Protein AF-A0A7C0XI36-F1 (afdb_monomer_lite)

Secondary structure (DSSP, 8-state):
--SHHHHHHHHHHHHHHHHHHHHHHHHHHHHHHHHHHHHHHHHHHHHHHHHHHHHHHHH-S--SSTHHHHHHHHHHHHHHHTTT--HHHHHHHHHHHHHHHHHHHHTGGGG--THHHHHHHHHHHHHHHH-

Sequence (131 aa):
MKTIFRELSTGAKSSVTGLLLLSTALVLPFYARTFSIKMPILYVWATFAMSYDIILGFGGVPSFGHAAPFGIGVFVSALLLSRGVPLLLVYLAAALTGLAVNLSMGAPCYRVRGIYYAILTLAIAEMIRVL

Foldseek 3Di:
DVVVVVVVVVVVVVVVVVVVVVVCVVVVVVVVVVCVVVVVVVVLVVVVVVVQCCCCVVVVAHAPQLCVLSVQLVVQLVVCVVVVHDNVVSNVVSVVSSVVVCCVQCVVLVVDDHPVSRVSNVVVNVVVVVD

Structure (mmCIF, N/CA/C/O backbone):
data_AF-A0A7C0XI36-F1
#
_entry.id   AF-A0A7C0XI36-F1
#
loop_
_atom_site.group_PDB
_atom_site.id
_atom_site.type_symbol
_atom_site.label_atom_id
_atom_site.label_alt_id
_atom_site.label_comp_id
_atom_site.label_asym_id
_atom_site.label_entity_id
_atom_site.label_seq_id
_atom_site.pdbx_PDB_ins_code
_atom_site.Cartn_x
_atom_site.Cartn_y
_atom_site.Cartn_z
_atom_site.occupancy
_atom_site.B_iso_or_equiv
_atom_site.auth_seq_id
_atom_site.auth_comp_id
_atom_site.auth_asym_id
_atom_site.auth_atom_id
_atom_site.pdbx_PDB_model_num
ATOM 1 N N . MET A 1 1 ? 67.947 10.567 -15.365 1.00 46.00 1 MET A N 1
ATOM 2 C CA . MET A 1 1 ? 67.454 9.842 -14.167 1.00 46.00 1 MET A CA 1
ATOM 3 C C . MET A 1 1 ? 66.171 10.423 -13.533 1.00 46.00 1 MET A C 1
ATOM 5 O O . MET A 1 1 ? 65.658 9.815 -12.610 1.00 46.00 1 MET A O 1
ATOM 9 N N . LYS A 1 2 ? 65.598 11.550 -14.009 1.00 40.56 2 LYS A N 1
ATOM 10 C CA . LYS A 1 2 ? 64.304 12.096 -13.516 1.00 40.56 2 LYS A CA 1
ATOM 11 C C . LYS A 1 2 ? 63.077 11.680 -14.353 1.00 40.56 2 LYS A C 1
ATOM 13 O O . LYS A 1 2 ? 61.949 11.830 -13.904 1.00 40.56 2 LYS A O 1
ATOM 18 N N . THR A 1 3 ? 63.290 11.142 -15.553 1.00 43.03 3 THR A N 1
ATOM 19 C CA . THR A 1 3 ? 62.231 10.810 -16.523 1.00 43.03 3 THR A CA 1
ATOM 20 C C . THR A 1 3 ? 61.510 9.493 -16.210 1.00 43.03 3 THR A C 1
ATOM 22 O O . THR A 1 3 ? 60.301 9.415 -16.373 1.00 43.03 3 THR A O 1
ATOM 25 N N . ILE A 1 4 ? 62.213 8.497 -15.655 1.00 46.69 4 ILE A N 1
ATOM 26 C CA . ILE A 1 4 ? 61.659 7.168 -15.315 1.00 46.69 4 ILE A CA 1
ATOM 27 C C . ILE A 1 4 ? 60.680 7.238 -14.124 1.00 46.69 4 ILE A C 1
ATOM 29 O O . ILE A 1 4 ? 59.662 6.556 -14.106 1.00 46.69 4 ILE A O 1
ATOM 33 N N . PHE A 1 5 ? 60.922 8.130 -13.155 1.00 49.53 5 PHE A N 1
ATOM 34 C CA . PHE A 1 5 ? 60.032 8.320 -11.999 1.00 49.53 5 PHE A CA 1
ATOM 35 C C . PHE A 1 5 ? 58.702 9.018 -12.344 1.00 49.53 5 PHE A C 1
ATOM 37 O O . PHE A 1 5 ? 57.763 8.964 -11.550 1.00 49.53 5 PHE A O 1
ATOM 44 N N . ARG A 1 6 ? 58.592 9.661 -13.517 1.00 50.50 6 ARG A N 1
ATOM 45 C CA . ARG A 1 6 ? 57.367 10.354 -13.953 1.00 50.50 6 ARG A CA 1
ATOM 46 C C . ARG A 1 6 ? 56.352 9.387 -14.581 1.00 50.50 6 ARG A C 1
ATOM 48 O O . ARG A 1 6 ? 55.163 9.529 -14.323 1.00 50.50 6 ARG A O 1
ATOM 55 N N . GLU A 1 7 ? 56.841 8.370 -15.291 1.00 50.06 7 GLU A N 1
ATOM 56 C CA . GLU A 1 7 ? 56.062 7.279 -15.911 1.00 50.06 7 GLU A CA 1
ATOM 57 C C . GLU A 1 7 ? 55.425 6.334 -14.868 1.00 50.06 7 GLU A C 1
ATOM 59 O O . GLU A 1 7 ? 54.303 5.860 -15.035 1.00 50.06 7 GLU A O 1
ATOM 64 N N . LEU A 1 8 ? 56.097 6.118 -13.729 1.00 50.84 8 LEU A N 1
ATOM 65 C CA . LEU A 1 8 ? 55.558 5.332 -12.606 1.00 50.84 8 LEU A CA 1
ATOM 66 C C . LEU A 1 8 ? 54.404 6.043 -11.872 1.00 50.84 8 LEU A C 1
ATOM 68 O O . LEU A 1 8 ? 53.517 5.387 -11.328 1.00 50.84 8 LEU A O 1
ATOM 72 N N . SER A 1 9 ? 54.368 7.381 -11.879 1.00 47.94 9 SER A N 1
ATOM 73 C CA . SER A 1 9 ? 53.295 8.170 -11.251 1.00 47.94 9 SER A CA 1
ATOM 74 C C . SER A 1 9 ? 52.030 8.240 -12.120 1.00 47.94 9 SER A C 1
ATOM 76 O O . SER A 1 9 ? 50.912 8.201 -11.597 1.00 47.94 9 SER A O 1
ATOM 78 N N . THR A 1 10 ? 52.186 8.288 -13.446 1.00 52.84 10 THR A N 1
ATOM 79 C CA . THR A 1 10 ? 51.076 8.211 -14.409 1.00 52.84 10 THR A CA 1
ATOM 80 C C . THR A 1 10 ? 50.519 6.790 -14.526 1.00 52.84 10 THR A C 1
ATOM 82 O O . THR A 1 10 ? 49.298 6.631 -14.564 1.00 52.84 10 THR A O 1
ATOM 85 N N . GLY A 1 11 ? 51.374 5.762 -14.454 1.00 44.53 11 GLY A N 1
ATOM 86 C CA . GLY A 1 11 ? 50.965 4.356 -14.360 1.00 44.53 11 GLY A CA 1
ATOM 87 C C . GLY A 1 11 ? 50.207 4.031 -13.068 1.00 44.53 11 GLY A C 1
ATOM 88 O O . GLY A 1 11 ? 49.186 3.354 -13.115 1.00 44.53 11 GLY A O 1
ATOM 89 N N . ALA A 1 12 ? 50.614 4.587 -11.921 1.00 52.25 12 ALA A N 1
ATOM 90 C CA . ALA A 1 12 ? 49.876 4.427 -10.666 1.00 52.25 12 ALA A CA 1
ATOM 91 C C . ALA A 1 12 ? 48.498 5.111 -10.705 1.00 52.25 12 ALA A C 1
ATOM 93 O O . ALA A 1 12 ? 47.520 4.531 -10.246 1.00 52.25 12 ALA A O 1
ATOM 94 N N . LYS A 1 13 ? 48.370 6.303 -11.306 1.00 48.78 13 LYS A N 1
ATOM 95 C CA . LYS A 1 13 ? 47.065 6.971 -11.468 1.00 48.78 13 LYS A CA 1
ATOM 96 C C . LYS A 1 13 ? 46.147 6.249 -12.457 1.00 48.78 13 LYS A C 1
ATOM 98 O O . LYS A 1 13 ? 44.952 6.179 -12.186 1.00 48.78 13 LYS A O 1
ATOM 103 N N . SER A 1 14 ? 46.686 5.685 -13.543 1.00 53.19 14 SER A N 1
ATOM 104 C CA . SER A 1 14 ? 45.945 4.876 -14.528 1.00 53.19 14 SER A CA 1
ATOM 105 C C . SER A 1 14 ? 45.542 3.502 -13.982 1.00 53.19 14 SER A C 1
ATOM 107 O O . SER A 1 14 ? 44.451 3.021 -14.269 1.00 53.19 14 SER A O 1
ATOM 109 N N . SER A 1 15 ? 46.393 2.872 -13.170 1.00 56.47 15 SER A N 1
ATOM 110 C CA . SER A 1 15 ? 46.092 1.591 -12.522 1.00 56.47 15 SER A CA 1
ATOM 111 C C . SER A 1 15 ? 45.138 1.761 -11.346 1.00 56.47 15 SER A C 1
ATOM 113 O O . SER A 1 15 ? 44.274 0.916 -11.156 1.00 56.47 15 SER A O 1
ATOM 115 N N . VAL A 1 16 ? 45.224 2.863 -10.592 1.00 61.97 16 VAL A N 1
ATOM 116 C CA . VAL A 1 16 ? 44.261 3.190 -9.526 1.00 61.97 16 VAL A CA 1
ATOM 117 C C . VAL A 1 16 ? 42.907 3.585 -10.115 1.00 61.97 16 VAL A C 1
ATOM 119 O O . VAL A 1 16 ? 41.890 3.125 -9.611 1.00 61.97 16 VAL A O 1
ATOM 122 N N . THR A 1 17 ? 42.861 4.355 -11.210 1.00 64.56 17 THR A N 1
ATOM 123 C CA . THR A 1 17 ? 41.597 4.603 -11.936 1.00 64.56 17 THR A CA 1
ATOM 124 C C . THR A 1 17 ? 41.058 3.335 -12.592 1.00 64.56 17 THR A C 1
ATOM 126 O O . THR A 1 17 ? 39.858 3.103 -12.525 1.00 64.56 17 THR A O 1
ATOM 129 N N . GLY A 1 18 ? 41.915 2.465 -13.132 1.00 67.69 18 GLY A N 1
ATOM 130 C CA . GLY A 1 18 ? 41.528 1.145 -13.637 1.00 67.69 18 GLY A CA 1
ATOM 131 C C . GLY A 1 18 ? 40.958 0.231 -12.548 1.00 67.69 18 GLY A C 1
ATOM 132 O O . GLY A 1 18 ? 39.896 -0.348 -12.737 1.00 67.69 18 GLY A O 1
ATOM 133 N N . LEU A 1 19 ? 41.598 0.160 -11.378 1.00 68.19 19 LEU A N 1
ATOM 134 C CA . LEU A 1 19 ? 41.115 -0.579 -10.205 1.00 68.19 19 LEU A CA 1
ATOM 135 C C . LEU A 1 19 ? 39.823 0.024 -9.634 1.00 68.19 19 LEU A C 1
ATOM 137 O O . LEU A 1 19 ? 38.928 -0.720 -9.236 1.00 68.19 19 LEU A O 1
ATOM 141 N N . LEU A 1 20 ? 39.679 1.352 -9.636 1.00 69.19 20 LEU A N 1
ATOM 142 C CA . LEU A 1 20 ? 38.440 2.042 -9.258 1.00 69.19 20 LEU A CA 1
ATOM 143 C C . LEU A 1 20 ? 37.307 1.752 -10.248 1.00 69.19 20 LEU A C 1
ATOM 145 O O . LEU A 1 20 ? 36.192 1.470 -9.826 1.00 69.19 20 LEU A O 1
ATOM 149 N N . LEU A 1 21 ? 37.572 1.751 -11.554 1.00 70.44 21 LEU A N 1
ATOM 150 C CA . LEU A 1 21 ? 36.579 1.405 -12.574 1.00 70.44 21 LEU A CA 1
ATOM 151 C C . LEU A 1 21 ? 36.201 -0.079 -12.522 1.00 70.44 21 LEU A C 1
ATOM 153 O O . LEU A 1 21 ? 35.022 -0.402 -12.630 1.00 70.44 21 LEU A O 1
ATOM 157 N N . LEU A 1 22 ? 37.166 -0.973 -12.290 1.00 71.38 22 LEU A N 1
ATOM 158 C CA . LEU A 1 22 ? 36.928 -2.411 -12.159 1.00 71.38 22 LEU A CA 1
ATOM 159 C C . LEU A 1 22 ? 36.131 -2.737 -10.887 1.00 71.38 22 LEU A C 1
ATOM 161 O O . LEU A 1 22 ? 35.180 -3.511 -10.935 1.00 71.38 22 LEU A O 1
ATOM 165 N N . SER A 1 23 ? 36.476 -2.109 -9.759 1.00 68.44 23 SER A N 1
ATOM 166 C CA . SER A 1 23 ? 35.721 -2.238 -8.505 1.00 68.44 23 SER A CA 1
ATOM 167 C C . SER A 1 23 ? 34.319 -1.637 -8.620 1.00 68.44 23 SER A C 1
ATOM 169 O O . SER A 1 23 ? 33.356 -2.264 -8.183 1.00 68.44 23 SER A O 1
ATOM 171 N N . THR A 1 24 ? 34.167 -0.492 -9.292 1.00 69.69 24 THR A N 1
ATOM 172 C CA . THR A 1 24 ? 32.848 0.089 -9.593 1.00 69.69 24 THR A CA 1
ATOM 173 C C . THR A 1 24 ? 32.035 -0.851 -10.480 1.00 69.69 24 THR A C 1
ATOM 175 O O . THR A 1 24 ? 30.885 -1.133 -10.159 1.00 69.69 24 THR A O 1
ATOM 178 N N . ALA A 1 25 ? 32.628 -1.413 -11.537 1.00 72.56 25 ALA A N 1
ATOM 179 C CA . ALA A 1 25 ? 31.968 -2.353 -12.442 1.00 72.56 25 ALA A CA 1
ATOM 180 C C . ALA A 1 25 ? 31.556 -3.667 -11.757 1.00 72.56 25 ALA A C 1
ATOM 182 O O . ALA A 1 25 ? 30.565 -4.268 -12.162 1.00 72.56 25 ALA A O 1
ATOM 183 N N . LEU A 1 26 ? 32.269 -4.098 -10.710 1.00 74.38 26 LEU A N 1
ATOM 184 C CA . LEU A 1 26 ? 31.934 -5.303 -9.946 1.00 74.38 26 LEU A CA 1
ATOM 185 C C . LEU A 1 26 ? 30.839 -5.055 -8.892 1.00 74.38 26 LEU A C 1
ATOM 187 O O . LEU A 1 26 ? 30.021 -5.936 -8.630 1.00 74.38 26 LEU A O 1
ATOM 191 N N . VAL A 1 27 ? 30.783 -3.849 -8.316 1.00 75.12 27 VAL A N 1
ATOM 192 C CA . VAL A 1 27 ? 29.756 -3.449 -7.334 1.00 75.12 27 VAL A CA 1
ATOM 193 C C . VAL A 1 27 ? 28.442 -3.039 -8.016 1.00 75.12 27 VAL A C 1
ATOM 195 O O . VAL A 1 27 ? 27.357 -3.286 -7.478 1.00 75.12 27 VAL A O 1
ATOM 198 N N . LEU A 1 28 ? 28.512 -2.477 -9.227 1.00 74.69 28 LEU A N 1
ATOM 199 C CA . LEU A 1 28 ? 27.357 -2.032 -10.012 1.00 74.69 28 LEU A CA 1
ATOM 200 C C . LEU A 1 28 ? 26.278 -3.113 -10.234 1.00 74.69 28 LEU A C 1
ATOM 202 O O . LEU A 1 28 ? 25.110 -2.812 -9.983 1.00 74.69 28 LEU A O 1
ATOM 206 N N . PRO A 1 29 ? 26.587 -4.366 -10.640 1.00 75.75 29 PRO A N 1
ATOM 207 C CA . PRO A 1 29 ? 25.564 -5.397 -10.827 1.00 75.75 29 PRO A CA 1
ATOM 208 C C . PRO A 1 29 ? 24.896 -5.800 -9.507 1.00 75.75 29 PRO A C 1
ATOM 210 O O . PRO A 1 29 ? 23.707 -6.124 -9.494 1.00 75.75 29 PRO A O 1
ATOM 213 N N . PHE A 1 30 ? 25.615 -5.726 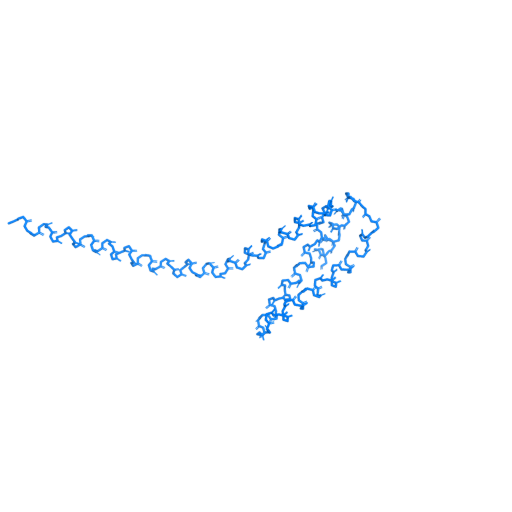-8.382 1.00 76.75 30 PHE A N 1
ATOM 214 C CA . PHE A 1 30 ? 25.048 -6.015 -7.065 1.00 76.75 30 PHE A CA 1
ATOM 215 C C . PHE A 1 30 ? 24.059 -4.924 -6.633 1.00 76.75 30 PHE A C 1
ATOM 217 O O . PHE A 1 30 ? 22.978 -5.226 -6.111 1.00 76.75 30 PHE A O 1
ATOM 224 N N . TYR A 1 31 ? 24.384 -3.659 -6.923 1.00 76.56 31 TYR A N 1
ATOM 225 C CA . TYR A 1 31 ? 23.489 -2.528 -6.684 1.00 76.56 31 TYR A CA 1
ATOM 226 C C . TYR A 1 31 ? 22.278 -2.548 -7.627 1.00 76.56 31 TYR A C 1
ATOM 228 O O . TYR A 1 31 ? 21.149 -2.428 -7.158 1.00 76.56 31 TYR A O 1
ATOM 236 N N . ALA A 1 32 ? 22.473 -2.807 -8.923 1.00 76.12 32 ALA A N 1
ATOM 237 C CA . ALA A 1 32 ? 21.396 -2.884 -9.915 1.00 76.12 32 ALA A CA 1
ATOM 238 C C . ALA A 1 32 ? 20.399 -4.022 -9.622 1.00 76.12 32 ALA A C 1
ATOM 240 O O . ALA A 1 32 ? 19.180 -3.832 -9.703 1.00 76.12 32 ALA A O 1
ATOM 241 N N . ARG A 1 33 ? 20.898 -5.195 -9.204 1.00 76.00 33 ARG A N 1
ATOM 242 C CA . ARG A 1 33 ? 20.052 -6.325 -8.789 1.00 76.00 33 ARG A CA 1
ATOM 243 C C . ARG A 1 33 ? 19.255 -5.997 -7.530 1.00 76.00 33 ARG A C 1
ATOM 245 O O . ARG A 1 33 ? 18.060 -6.271 -7.461 1.00 76.00 33 ARG A O 1
ATOM 252 N N . THR A 1 34 ? 19.909 -5.374 -6.553 1.00 77.81 34 THR A N 1
ATOM 253 C CA . THR A 1 34 ? 19.272 -4.937 -5.307 1.00 77.81 34 THR A CA 1
ATOM 254 C C . THR A 1 34 ? 18.197 -3.880 -5.569 1.00 77.81 34 THR A C 1
ATOM 256 O O . THR A 1 34 ? 17.106 -3.964 -5.008 1.00 77.81 34 THR A O 1
ATOM 259 N N . PHE A 1 35 ? 18.478 -2.921 -6.449 1.00 79.75 35 PHE A N 1
ATOM 260 C CA . PHE A 1 35 ? 17.558 -1.859 -6.848 1.00 79.75 35 PHE A CA 1
ATOM 261 C C . PHE A 1 35 ? 16.307 -2.426 -7.529 1.00 79.75 35 PHE A C 1
ATOM 263 O O . PHE A 1 35 ? 15.192 -2.084 -7.147 1.00 79.75 35 PHE A O 1
ATOM 270 N N . SER A 1 36 ? 16.480 -3.374 -8.453 1.00 80.12 36 SER A N 1
ATOM 271 C CA . SER A 1 36 ? 15.368 -3.987 -9.196 1.00 80.12 36 SER A CA 1
ATOM 272 C C . SER A 1 36 ? 14.357 -4.704 -8.292 1.00 80.12 36 SER A C 1
ATOM 274 O O . SER A 1 36 ? 13.163 -4.686 -8.573 1.00 80.12 36 SER A O 1
ATOM 276 N N . ILE A 1 37 ? 14.813 -5.309 -7.189 1.00 83.06 37 ILE A N 1
ATOM 277 C CA . ILE A 1 37 ? 13.942 -6.036 -6.250 1.00 83.06 37 ILE A CA 1
ATOM 278 C C . ILE A 1 37 ? 13.362 -5.095 -5.181 1.00 83.06 37 ILE A C 1
ATOM 280 O O . ILE A 1 37 ? 12.210 -5.245 -4.778 1.00 83.06 37 ILE A O 1
ATOM 284 N N . LYS A 1 38 ? 14.142 -4.112 -4.711 1.00 87.06 38 LYS A N 1
ATOM 285 C CA . LYS A 1 38 ? 13.739 -3.221 -3.608 1.00 87.06 38 LYS A CA 1
ATOM 286 C C . LYS A 1 38 ? 12.912 -2.014 -4.050 1.00 87.06 38 LYS A C 1
ATOM 288 O O . LYS A 1 38 ? 12.153 -1.488 -3.246 1.00 87.06 38 LYS A O 1
ATOM 293 N N . MET A 1 39 ? 13.020 -1.554 -5.291 1.00 88.62 39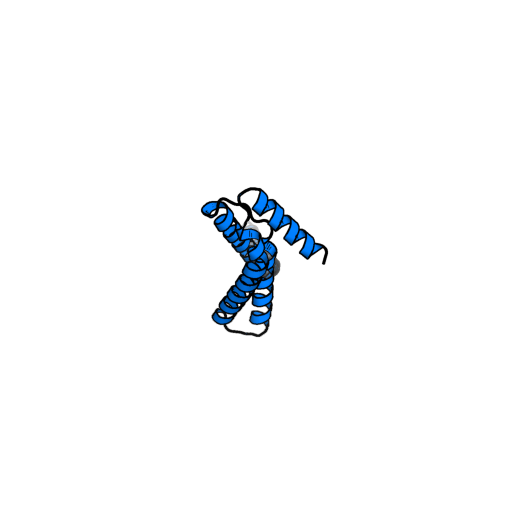 MET A N 1
ATOM 294 C CA . MET A 1 39 ? 12.219 -0.411 -5.743 1.00 88.62 39 MET A CA 1
ATOM 295 C C . MET A 1 39 ? 10.714 -0.712 -5.771 1.00 88.62 39 MET A C 1
ATOM 297 O O . MET A 1 39 ? 9.959 0.069 -5.194 1.00 88.62 39 MET A O 1
ATOM 301 N N . PRO A 1 40 ? 10.246 -1.850 -6.324 1.00 88.38 40 PRO A N 1
ATOM 302 C CA . PRO A 1 40 ? 8.823 -2.177 -6.316 1.00 88.38 40 PRO A CA 1
ATOM 303 C C . PRO A 1 40 ? 8.239 -2.261 -4.903 1.00 88.38 40 PRO A C 1
ATOM 305 O O . PRO A 1 40 ? 7.158 -1.731 -4.667 1.00 88.38 40 PRO A O 1
ATOM 308 N N . ILE A 1 41 ? 8.963 -2.862 -3.945 1.00 90.75 41 ILE A N 1
ATOM 309 C CA . ILE A 1 41 ? 8.477 -2.952 -2.559 1.00 90.75 41 ILE A CA 1
ATOM 310 C C . ILE A 1 41 ? 8.339 -1.557 -1.939 1.00 90.75 41 ILE A C 1
ATOM 312 O O . ILE A 1 41 ? 7.346 -1.281 -1.273 1.00 90.75 41 ILE A O 1
ATOM 316 N N . LEU A 1 42 ? 9.295 -0.660 -2.203 1.00 93.56 42 LEU A N 1
ATOM 317 C CA . LEU A 1 42 ? 9.255 0.714 -1.708 1.00 93.56 42 LEU A CA 1
ATOM 318 C C . LEU A 1 42 ? 8.060 1.478 -2.285 1.00 93.56 42 LEU A C 1
ATOM 320 O O . LEU A 1 42 ? 7.372 2.165 -1.536 1.00 93.56 42 LEU A O 1
ATOM 324 N N . TYR A 1 43 ? 7.767 1.312 -3.577 1.00 92.38 43 TYR A N 1
ATOM 325 C CA . TYR A 1 43 ? 6.579 1.911 -4.188 1.00 92.38 43 TYR A CA 1
ATOM 326 C C . TYR A 1 43 ? 5.281 1.366 -3.593 1.00 92.38 43 TYR A C 1
ATOM 328 O O . TYR A 1 43 ? 4.387 2.152 -3.297 1.00 92.38 43 TYR A O 1
ATOM 336 N N . VAL A 1 44 ? 5.187 0.058 -3.342 1.00 93.31 44 VAL A N 1
ATOM 337 C CA . VAL A 1 44 ? 4.007 -0.539 -2.694 1.00 93.31 44 VAL A CA 1
ATOM 338 C C . VAL A 1 44 ? 3.780 0.067 -1.306 1.00 93.31 44 VAL A C 1
ATOM 340 O O . VAL A 1 44 ? 2.668 0.497 -1.004 1.00 93.31 44 VAL A O 1
ATOM 343 N N . TRP A 1 45 ? 4.825 0.173 -0.481 1.00 94.00 45 TRP A N 1
ATOM 344 C CA . TRP A 1 45 ? 4.721 0.798 0.841 1.00 94.00 45 TRP A CA 1
ATOM 345 C C . TRP A 1 45 ? 4.421 2.300 0.770 1.00 94.00 45 TRP A C 1
ATOM 347 O O . TRP A 1 45 ? 3.628 2.796 1.568 1.00 94.00 45 TRP A O 1
ATOM 357 N N . ALA A 1 46 ? 4.998 3.022 -0.193 1.00 95.75 46 ALA A N 1
ATOM 358 C CA . ALA A 1 46 ? 4.716 4.440 -0.401 1.00 95.75 46 ALA A CA 1
ATOM 359 C C . ALA A 1 46 ? 3.250 4.672 -0.797 1.00 95.75 46 ALA A C 1
ATOM 361 O O . ALA A 1 46 ? 2.585 5.529 -0.219 1.00 95.75 46 ALA A O 1
ATOM 362 N N . THR A 1 47 ? 2.712 3.876 -1.726 1.00 93.94 47 THR A N 1
ATOM 363 C CA . THR A 1 47 ? 1.298 3.949 -2.119 1.00 93.94 47 THR A CA 1
ATOM 364 C C . THR A 1 47 ? 0.373 3.541 -0.974 1.00 93.94 47 THR A C 1
ATOM 366 O O . THR A 1 47 ? -0.664 4.172 -0.782 1.00 93.94 47 THR A O 1
ATOM 369 N N . PHE A 1 48 ? 0.752 2.542 -0.170 1.00 94.06 48 PHE A N 1
ATOM 370 C CA . PHE A 1 48 ? 0.003 2.165 1.030 1.00 94.06 48 PHE A CA 1
ATOM 371 C C . PHE A 1 48 ? -0.083 3.318 2.038 1.00 94.06 48 PHE A C 1
ATOM 373 O O . PHE A 1 48 ? -1.168 3.631 2.531 1.00 94.06 48 PHE A O 1
ATOM 380 N N . ALA A 1 49 ? 1.050 3.974 2.304 1.00 94.44 49 ALA A N 1
ATOM 381 C CA . ALA A 1 49 ? 1.121 5.120 3.201 1.00 94.44 49 ALA A CA 1
ATOM 382 C C . ALA A 1 49 ? 0.305 6.308 2.674 1.00 94.44 49 ALA A C 1
ATOM 384 O O . ALA A 1 49 ? -0.456 6.891 3.437 1.00 94.44 49 ALA A O 1
ATOM 385 N N . MET A 1 50 ? 0.389 6.621 1.375 1.00 94.69 50 MET A N 1
ATOM 386 C CA . MET A 1 50 ? -0.427 7.674 0.753 1.00 94.69 50 MET A CA 1
ATOM 387 C C . MET A 1 50 ? -1.927 7.367 0.823 1.00 94.69 50 MET A C 1
ATOM 389 O O . MET A 1 50 ? -2.718 8.248 1.138 1.00 94.69 50 MET A O 1
ATOM 393 N N . SER A 1 51 ? -2.331 6.120 0.565 1.00 91.62 51 SER A N 1
ATOM 394 C CA . SER A 1 51 ? -3.730 5.695 0.703 1.00 91.62 51 SER A CA 1
ATOM 395 C C . SER A 1 51 ? -4.233 5.907 2.134 1.00 91.62 51 SER A C 1
ATOM 397 O O . SER A 1 51 ? -5.307 6.469 2.350 1.00 91.62 51 SER A O 1
ATOM 399 N N . TYR A 1 52 ? -3.426 5.520 3.127 1.00 91.94 52 TYR A N 1
ATOM 400 C CA . TYR A 1 52 ? -3.758 5.725 4.534 1.00 91.94 52 TYR A CA 1
ATOM 401 C C . TYR A 1 52 ? -3.800 7.210 4.922 1.00 91.94 52 TYR A C 1
ATOM 403 O O . TYR A 1 52 ? -4.712 7.618 5.638 1.00 91.94 52 TYR A O 1
ATOM 411 N N . ASP A 1 53 ? -2.867 8.021 4.419 1.00 92.94 53 ASP A N 1
ATOM 412 C CA . ASP A 1 53 ? -2.837 9.471 4.627 1.00 92.94 53 ASP A CA 1
ATOM 413 C C . ASP A 1 53 ? -4.087 10.152 4.059 1.00 92.94 53 ASP A C 1
ATOM 415 O O . ASP A 1 53 ? -4.681 10.994 4.720 1.00 92.94 53 ASP A O 1
ATOM 419 N N . ILE A 1 54 ? -4.579 9.716 2.896 1.00 91.31 54 ILE A N 1
ATOM 420 C CA . ILE A 1 54 ? -5.829 10.237 2.327 1.00 91.31 54 ILE A CA 1
ATOM 421 C C . ILE A 1 54 ? -7.025 9.901 3.231 1.00 91.31 54 ILE A C 1
ATOM 423 O O . ILE A 1 54 ? -7.863 10.765 3.497 1.00 91.31 54 ILE A O 1
ATOM 427 N N . ILE A 1 55 ? -7.108 8.665 3.734 1.00 88.19 55 ILE A N 1
ATOM 428 C CA . ILE A 1 55 ? -8.205 8.235 4.616 1.00 88.19 55 ILE A CA 1
ATOM 429 C C . ILE A 1 55 ? -8.159 8.991 5.948 1.00 88.19 55 ILE A C 1
ATOM 431 O O . ILE A 1 55 ? -9.187 9.480 6.416 1.00 88.19 55 ILE A O 1
ATOM 435 N N . LEU A 1 56 ? -6.979 9.096 6.559 1.00 88.50 56 LEU A N 1
ATOM 436 C CA . LEU A 1 56 ? -6.811 9.754 7.850 1.00 88.50 56 LEU A CA 1
ATOM 437 C C . LEU A 1 56 ? -6.934 11.278 7.731 1.00 88.50 56 LEU A C 1
ATOM 439 O O . LEU A 1 56 ? -7.612 11.900 8.546 1.00 88.50 56 LEU A O 1
ATOM 443 N N . GLY A 1 57 ? -6.308 11.866 6.715 1.00 88.75 57 GLY A N 1
ATOM 444 C CA . GLY A 1 57 ? -6.236 13.303 6.478 1.00 88.75 57 GLY A CA 1
ATOM 445 C C . GLY A 1 57 ? -7.566 13.903 6.031 1.00 88.75 57 GLY A C 1
ATOM 446 O O . GLY A 1 57 ? -8.021 14.873 6.631 1.00 88.75 57 GLY A O 1
ATOM 447 N N . PHE A 1 58 ? -8.231 13.315 5.027 1.00 86.12 58 PHE A N 1
ATOM 448 C CA . PHE A 1 58 ? -9.528 13.817 4.547 1.00 86.12 58 PHE A CA 1
ATOM 449 C C . PHE A 1 58 ? -10.720 13.200 5.281 1.00 86.12 58 PHE A C 1
ATOM 451 O O . PHE A 1 58 ? -11.728 13.872 5.492 1.00 86.12 58 PHE A O 1
ATOM 458 N N . GLY A 1 59 ? -10.632 11.924 5.664 1.00 81.88 59 GLY A N 1
ATOM 459 C CA . GLY A 1 59 ? -11.713 11.228 6.365 1.00 81.88 59 GLY A CA 1
ATOM 460 C C . GLY A 1 59 ? -11.745 11.490 7.872 1.00 81.88 59 GLY A C 1
ATOM 461 O O . GLY A 1 59 ? -12.775 11.254 8.502 1.00 81.88 59 GLY A O 1
ATOM 462 N N . GLY A 1 60 ? -10.645 11.964 8.469 1.00 83.62 60 GLY A N 1
ATOM 463 C CA . GLY A 1 60 ? -10.561 12.290 9.898 1.00 83.62 60 GLY A CA 1
ATOM 464 C C . GLY A 1 60 ? -10.730 11.089 10.837 1.00 83.62 60 GLY A C 1
ATOM 465 O O . GLY A 1 60 ? -10.900 11.270 12.044 1.00 83.62 60 GLY A O 1
ATOM 466 N N . VAL A 1 61 ? -10.714 9.860 10.307 1.00 84.75 61 VAL A N 1
ATOM 467 C CA . VAL A 1 61 ? -10.905 8.620 11.070 1.00 84.75 61 VAL A CA 1
ATOM 468 C C . VAL A 1 61 ? -9.781 7.622 10.768 1.00 84.75 61 VAL A C 1
ATOM 470 O O . VAL A 1 61 ? -9.584 7.253 9.610 1.00 84.75 61 VAL A O 1
ATOM 473 N N . PRO A 1 62 ? -9.033 7.147 11.782 1.00 85.31 62 PRO A N 1
ATOM 474 C CA . PRO A 1 62 ? -8.008 6.132 11.562 1.00 85.31 62 PRO A CA 1
ATOM 475 C C . PRO A 1 62 ? -8.642 4.772 11.232 1.00 85.31 62 PRO A C 1
ATOM 477 O O . PRO A 1 62 ? -9.546 4.313 11.931 1.00 85.31 62 PRO A O 1
ATOM 480 N N . SER A 1 63 ? -8.161 4.120 10.165 1.00 86.38 63 SER A N 1
ATOM 481 C CA . SER A 1 63 ? -8.620 2.798 9.706 1.00 86.38 63 SER A CA 1
ATOM 482 C C . SER A 1 63 ? -7.490 1.768 9.727 1.00 86.38 63 SER A C 1
ATOM 484 O O . SER A 1 63 ? -6.641 1.754 8.837 1.00 86.38 63 SER A O 1
ATOM 486 N N . PHE A 1 64 ? -7.487 0.854 10.698 1.00 83.25 64 PHE A N 1
ATOM 487 C CA . PHE A 1 64 ? -6.422 -0.155 10.808 1.00 83.25 64 PHE A CA 1
ATOM 488 C C . PHE A 1 64 ? -6.661 -1.408 9.947 1.00 83.25 64 PHE A C 1
ATOM 490 O O . PHE A 1 64 ? -5.747 -2.198 9.734 1.00 83.25 64 PHE A O 1
ATOM 497 N N . GLY A 1 65 ? -7.868 -1.570 9.397 1.00 84.81 65 GLY A N 1
ATOM 498 C CA . GLY A 1 65 ? -8.256 -2.731 8.583 1.00 84.81 65 GLY A CA 1
ATOM 499 C C . GLY A 1 65 ? -7.990 -2.598 7.078 1.00 84.81 65 GLY A C 1
ATOM 500 O O . GLY A 1 65 ? -8.058 -3.592 6.360 1.00 84.81 65 GLY A O 1
ATOM 501 N N . HIS A 1 66 ? -7.652 -1.401 6.585 1.00 88.25 66 HIS A N 1
ATOM 502 C CA . HIS A 1 66 ? -7.428 -1.127 5.153 1.00 88.25 66 HIS A CA 1
ATOM 503 C C . HIS A 1 66 ? -6.253 -1.928 4.543 1.00 88.25 66 HIS A C 1
ATOM 505 O O . HIS A 1 66 ? -6.187 -2.110 3.326 1.00 88.25 66 HIS A O 1
ATOM 511 N N . ALA A 1 67 ? -5.363 -2.476 5.379 1.00 89.81 67 ALA A N 1
ATOM 512 C CA . ALA A 1 67 ? -4.283 -3.363 4.949 1.00 89.81 67 ALA A CA 1
ATOM 513 C C . ALA A 1 67 ? -4.777 -4.608 4.192 1.00 89.81 67 ALA A C 1
ATOM 515 O O . ALA A 1 67 ? -4.119 -5.042 3.247 1.00 89.81 67 ALA A O 1
ATOM 516 N N . ALA A 1 68 ? -5.941 -5.155 4.556 1.00 89.25 68 ALA A N 1
ATOM 517 C CA . ALA A 1 68 ? -6.492 -6.349 3.918 1.00 89.25 68 ALA A CA 1
ATOM 518 C C . ALA A 1 68 ? -6.906 -6.122 2.446 1.00 89.25 68 ALA A C 1
ATOM 520 O O . ALA A 1 68 ? -6.358 -6.806 1.574 1.00 89.25 68 ALA A O 1
ATOM 521 N N . PRO A 1 69 ? -7.798 -5.161 2.108 1.00 90.50 69 PRO A N 1
ATOM 522 C CA . PRO A 1 69 ? -8.154 -4.902 0.711 1.00 90.50 69 PRO A CA 1
ATOM 523 C C . PRO A 1 69 ? -6.959 -4.417 -0.123 1.00 90.50 69 PRO A C 1
ATOM 525 O O . PRO A 1 69 ? -6.853 -4.783 -1.294 1.00 90.50 69 PRO A O 1
ATOM 528 N N . PHE A 1 70 ? -6.023 -3.660 0.468 1.00 92.25 70 PHE A N 1
ATOM 529 C CA . PHE A 1 70 ? -4.793 -3.259 -0.221 1.00 92.25 70 PHE A CA 1
ATOM 530 C C . PHE A 1 70 ? -3.915 -4.467 -0.582 1.00 92.25 70 PHE A C 1
ATOM 532 O O . PHE A 1 70 ? -3.478 -4.598 -1.727 1.00 92.25 70 PHE A O 1
ATOM 539 N N . GLY A 1 71 ? -3.694 -5.383 0.368 1.00 91.88 71 GLY A N 1
ATOM 540 C CA . GLY A 1 71 ? -2.901 -6.595 0.148 1.00 91.88 71 GLY A CA 1
ATOM 541 C C . GLY A 1 71 ? -3.475 -7.488 -0.954 1.00 91.88 71 GLY A C 1
ATOM 542 O O . GLY A 1 71 ? -2.728 -7.978 -1.802 1.00 91.88 71 GLY A O 1
ATOM 543 N N . ILE A 1 72 ? -4.803 -7.633 -1.005 1.00 93.31 72 ILE A N 1
ATOM 544 C CA . ILE A 1 72 ? -5.483 -8.391 -2.065 1.00 93.31 72 ILE A CA 1
ATOM 545 C C . ILE A 1 72 ? -5.285 -7.726 -3.430 1.00 93.31 72 ILE A C 1
ATOM 547 O O . ILE A 1 72 ? -4.960 -8.416 -4.396 1.00 93.31 72 ILE A O 1
ATOM 551 N N . GLY A 1 73 ? -5.391 -6.396 -3.516 1.00 93.44 73 GLY A N 1
ATOM 552 C CA . GLY A 1 73 ? -5.121 -5.660 -4.755 1.00 93.44 73 GLY A CA 1
ATOM 553 C C . GLY A 1 73 ? -3.688 -5.859 -5.266 1.00 93.44 73 GLY A C 1
ATOM 554 O O . GLY A 1 73 ? -3.481 -6.097 -6.459 1.00 93.44 73 GLY A O 1
ATOM 555 N N . VAL A 1 74 ? -2.693 -5.837 -4.370 1.00 93.56 74 VAL A N 1
ATOM 556 C CA . VAL A 1 74 ? -1.284 -6.109 -4.716 1.00 93.56 74 VAL A CA 1
ATOM 557 C C . VAL A 1 74 ? -1.097 -7.555 -5.181 1.00 93.56 74 VAL A C 1
ATOM 559 O O . VAL A 1 74 ? -0.437 -7.787 -6.197 1.00 93.56 74 VAL A O 1
ATOM 562 N N . PHE A 1 75 ? -1.707 -8.524 -4.493 1.00 93.75 75 PHE A N 1
ATOM 563 C CA . PHE A 1 75 ? -1.642 -9.937 -4.870 1.00 93.75 75 PHE A CA 1
ATOM 564 C C . PHE A 1 75 ? -2.239 -10.185 -6.262 1.00 93.75 75 PHE A C 1
ATOM 566 O O . PHE A 1 75 ? -1.591 -10.797 -7.114 1.00 93.75 75 PHE A O 1
ATOM 573 N N . VAL A 1 76 ? -3.437 -9.653 -6.528 1.00 95.31 76 VAL A N 1
ATOM 574 C CA . VAL A 1 76 ? -4.099 -9.734 -7.840 1.00 95.31 76 VAL A CA 1
ATOM 575 C C . VAL A 1 76 ? -3.246 -9.067 -8.918 1.00 95.31 76 VAL A C 1
ATOM 577 O O . VAL A 1 76 ? -3.068 -9.634 -9.998 1.00 95.31 76 VAL A O 1
ATOM 580 N N . SER A 1 77 ? -2.654 -7.909 -8.613 1.00 93.94 77 SER A N 1
ATOM 581 C CA . SER A 1 77 ? -1.771 -7.204 -9.545 1.00 93.94 77 SER A CA 1
ATOM 582 C C . SER A 1 77 ? -0.553 -8.046 -9.924 1.00 93.94 77 SER A C 1
ATOM 584 O O . SER A 1 77 ? -0.269 -8.225 -11.109 1.00 93.94 77 SER A O 1
ATOM 586 N N . ALA A 1 78 ? 0.140 -8.612 -8.932 1.00 92.56 78 ALA A N 1
ATOM 587 C CA . ALA A 1 78 ? 1.304 -9.471 -9.147 1.00 92.56 78 ALA A CA 1
ATOM 588 C C . ALA A 1 78 ? 0.942 -10.735 -9.950 1.00 92.56 78 ALA A C 1
ATOM 590 O O . ALA A 1 78 ? 1.664 -11.142 -10.867 1.00 92.56 78 ALA A O 1
ATOM 591 N N . LEU A 1 79 ? -0.213 -11.330 -9.650 1.00 94.88 79 LEU A N 1
ATOM 592 C CA . LEU A 1 79 ? -0.713 -12.522 -10.323 1.00 94.88 79 LEU A CA 1
ATOM 593 C C . LEU A 1 79 ? -1.069 -12.275 -11.799 1.00 94.88 79 LEU A C 1
ATOM 595 O O . LEU A 1 79 ? -0.838 -13.145 -12.636 1.00 94.88 79 LEU A O 1
ATOM 599 N N . LEU A 1 80 ? -1.628 -11.115 -12.141 1.00 95.44 80 LEU A N 1
ATOM 600 C CA . LEU A 1 80 ? -1.965 -10.781 -13.529 1.00 95.44 80 LEU A CA 1
ATOM 601 C C . LEU A 1 80 ? -0.739 -10.313 -14.323 1.00 95.44 80 LEU A C 1
ATOM 603 O O . LEU A 1 80 ? -0.582 -10.702 -15.481 1.00 95.44 80 LEU A O 1
ATOM 607 N N . LEU A 1 81 ? 0.168 -9.562 -13.690 1.00 94.31 81 LEU A N 1
ATOM 608 C CA . LEU A 1 81 ? 1.446 -9.169 -14.292 1.00 94.31 81 LEU A CA 1
ATOM 609 C C . LEU A 1 81 ? 2.297 -10.390 -14.658 1.00 94.31 81 LEU A C 1
ATOM 611 O O . LEU A 1 81 ? 2.836 -10.448 -15.760 1.00 94.31 81 LEU A O 1
ATOM 615 N N . SER A 1 82 ? 2.354 -11.404 -13.786 1.00 92.81 82 SER A N 1
ATOM 616 C CA . SER A 1 82 ? 3.066 -12.661 -14.080 1.00 92.81 82 SER A CA 1
ATOM 617 C C . SER A 1 82 ? 2.467 -13.460 -15.245 1.00 92.81 82 SER A C 1
ATOM 619 O O . SER A 1 82 ? 3.161 -14.281 -15.839 1.00 92.81 82 SER A O 1
ATOM 621 N N . ARG A 1 83 ? 1.207 -13.196 -15.617 1.00 93.94 83 ARG A N 1
ATOM 622 C CA . ARG A 1 83 ? 0.538 -13.789 -16.787 1.00 93.94 83 ARG A CA 1
ATOM 623 C C . ARG A 1 83 ? 0.621 -12.930 -18.052 1.00 93.94 83 ARG A C 1
ATOM 625 O O . ARG A 1 83 ? 0.018 -13.289 -19.058 1.00 93.94 83 ARG A O 1
ATOM 632 N N . GLY A 1 84 ? 1.340 -11.807 -18.017 1.00 93.19 84 GLY A N 1
ATOM 633 C CA . GLY A 1 84 ? 1.498 -10.918 -19.172 1.00 93.19 84 GLY A CA 1
ATOM 634 C C . GLY A 1 84 ? 0.236 -10.130 -19.537 1.00 93.19 84 GLY A C 1
ATOM 635 O O . GLY A 1 84 ? 0.118 -9.650 -20.662 1.00 93.19 84 GLY A O 1
ATOM 636 N N . VAL A 1 85 ? -0.718 -9.995 -18.609 1.00 95.06 85 VAL A N 1
ATOM 637 C CA . VAL A 1 85 ? -1.932 -9.191 -18.819 1.00 95.06 85 VAL A CA 1
ATOM 638 C C . VAL A 1 85 ? -1.541 -7.714 -18.984 1.00 95.06 85 VAL A C 1
ATOM 640 O O . VAL A 1 85 ? -0.679 -7.230 -18.246 1.00 95.06 85 VAL A O 1
ATOM 643 N N . PRO A 1 86 ? -2.159 -6.968 -19.922 1.00 95.12 86 PRO A N 1
ATOM 644 C CA . PRO A 1 86 ? -1.847 -5.559 -20.121 1.00 95.12 86 PRO A CA 1
ATOM 645 C C . PRO A 1 86 ? -2.111 -4.737 -18.857 1.00 95.12 86 PRO A C 1
ATOM 647 O O . PRO A 1 86 ? -3.117 -4.916 -18.170 1.00 95.12 86 PRO A O 1
ATOM 650 N N . LEU A 1 87 ? -1.217 -3.782 -18.601 1.00 93.00 87 LEU A N 1
ATOM 651 C CA . LEU A 1 87 ? -1.139 -2.998 -17.365 1.00 93.00 87 LEU A CA 1
ATOM 652 C C . LEU A 1 87 ? -2.471 -2.326 -16.976 1.00 93.00 87 LEU A C 1
ATOM 654 O O . LEU A 1 87 ? -2.843 -2.308 -15.807 1.00 93.00 87 LEU A O 1
ATOM 658 N N . LEU A 1 88 ? -3.237 -1.844 -17.960 1.00 95.00 88 LEU A N 1
ATOM 659 C CA . LEU A 1 88 ? -4.545 -1.228 -17.722 1.00 95.00 88 LEU A CA 1
ATOM 660 C C . LEU A 1 88 ? -5.566 -2.215 -17.127 1.00 95.00 88 LEU A C 1
ATOM 662 O O . LEU A 1 88 ? -6.276 -1.873 -16.184 1.00 95.00 88 LEU A O 1
ATOM 666 N N . LEU A 1 89 ? -5.619 -3.449 -17.643 1.00 94.56 89 LEU A N 1
ATOM 667 C CA . LEU A 1 89 ? -6.505 -4.489 -17.108 1.00 94.56 89 LEU A CA 1
ATOM 668 C C . LEU A 1 89 ? -6.068 -4.924 -15.711 1.00 94.56 89 LEU A C 1
ATOM 670 O O . LEU A 1 89 ? -6.922 -5.193 -14.870 1.00 94.56 89 LEU A O 1
ATOM 674 N N . VAL A 1 90 ? -4.757 -4.972 -15.459 1.00 94.94 90 VAL A N 1
ATOM 675 C CA . VAL A 1 90 ? -4.211 -5.274 -14.130 1.00 94.94 90 VAL A CA 1
ATOM 676 C C . VAL A 1 90 ? -4.727 -4.262 -13.109 1.00 94.94 90 VAL A C 1
ATOM 678 O O . VAL A 1 90 ? -5.274 -4.666 -12.084 1.00 94.94 90 VAL A O 1
ATOM 681 N N . TYR A 1 91 ? -4.619 -2.962 -13.405 1.00 93.06 91 TYR A N 1
ATOM 682 C CA . TYR A 1 91 ? -5.108 -1.915 -12.508 1.00 93.06 91 TYR A CA 1
ATOM 683 C C . TYR A 1 91 ? -6.613 -1.997 -12.272 1.00 93.06 91 TYR A C 1
ATOM 685 O O . TYR A 1 91 ? -7.050 -1.900 -11.127 1.00 93.06 91 TYR A O 1
ATOM 693 N N . LEU A 1 92 ? -7.406 -2.212 -13.324 1.00 96.06 92 LEU A N 1
ATOM 694 C CA . LEU A 1 92 ? -8.858 -2.342 -13.188 1.00 96.06 92 LEU A CA 1
ATOM 695 C C . LEU A 1 92 ? -9.240 -3.556 -12.335 1.00 96.06 92 LEU A C 1
ATOM 697 O O . LEU A 1 92 ? -10.063 -3.433 -11.432 1.00 96.06 92 LEU A O 1
ATOM 701 N N . ALA A 1 93 ? -8.621 -4.713 -12.568 1.00 95.00 93 ALA A N 1
ATOM 702 C CA . ALA A 1 93 ? -8.884 -5.917 -11.787 1.00 95.00 93 ALA A CA 1
ATOM 703 C C . ALA A 1 93 ? -8.472 -5.751 -10.315 1.00 95.00 93 ALA A C 1
ATOM 705 O O . ALA A 1 93 ? -9.223 -6.126 -9.413 1.00 95.00 93 ALA A O 1
ATOM 706 N N . ALA A 1 94 ? -7.313 -5.146 -10.054 1.00 93.88 94 ALA A N 1
ATOM 707 C CA . ALA A 1 94 ? -6.856 -4.848 -8.700 1.00 93.88 94 ALA A CA 1
ATOM 708 C C . ALA A 1 94 ? -7.786 -3.856 -7.980 1.00 93.88 94 ALA A C 1
ATOM 710 O O . ALA A 1 94 ? -8.138 -4.071 -6.821 1.00 93.88 94 ALA A O 1
ATOM 711 N N . ALA A 1 95 ? -8.244 -2.812 -8.676 1.00 93.44 95 ALA A N 1
ATOM 712 C CA . ALA A 1 95 ? -9.186 -1.841 -8.128 1.00 93.44 95 ALA A CA 1
ATOM 713 C C . ALA A 1 95 ? -10.551 -2.475 -7.823 1.00 93.44 95 ALA A C 1
ATOM 715 O O . ALA A 1 95 ? -11.097 -2.255 -6.745 1.00 93.44 95 ALA A O 1
ATOM 716 N N . LEU A 1 96 ? -11.085 -3.299 -8.730 1.00 96.25 96 LEU A N 1
ATOM 717 C CA . LEU A 1 96 ? -12.376 -3.968 -8.547 1.00 96.25 96 LEU A CA 1
ATOM 718 C C . LEU A 1 96 ? -12.344 -4.989 -7.405 1.00 96.25 96 LEU A C 1
ATOM 720 O O . LEU A 1 96 ? -13.261 -5.024 -6.588 1.00 96.25 96 LEU A O 1
ATOM 724 N N . THR A 1 97 ? -11.286 -5.797 -7.322 1.00 95.38 97 THR A N 1
ATOM 725 C CA . THR A 1 97 ? -11.121 -6.776 -6.234 1.00 95.38 97 THR A CA 1
ATOM 726 C C . THR A 1 97 ? -10.918 -6.089 -4.885 1.00 95.38 97 THR A C 1
ATOM 728 O O . THR A 1 97 ? -11.580 -6.454 -3.914 1.00 95.38 97 THR A O 1
ATOM 731 N N . GLY A 1 98 ? -10.083 -5.047 -4.827 1.00 93.00 98 GLY A N 1
ATOM 732 C CA . GLY A 1 98 ? -9.904 -4.233 -3.625 1.00 93.00 98 GLY A CA 1
ATOM 733 C C . GLY A 1 98 ? -11.200 -3.549 -3.183 1.00 93.00 98 GLY A C 1
ATOM 734 O O . GLY A 1 98 ? -11.542 -3.590 -2.002 1.00 93.00 98 GLY A O 1
ATOM 735 N N . LEU A 1 99 ? -11.965 -2.988 -4.125 1.00 92.88 99 LEU A N 1
ATOM 736 C CA . LEU A 1 99 ? -13.268 -2.378 -3.859 1.00 92.88 99 LEU A CA 1
ATOM 737 C C . LEU A 1 99 ? -14.265 -3.399 -3.302 1.00 92.88 99 LEU A C 1
ATOM 739 O O . LEU A 1 99 ? -14.926 -3.111 -2.306 1.00 92.88 99 LEU A O 1
ATOM 743 N N . ALA A 1 100 ? -14.354 -4.582 -3.913 1.00 94.25 100 ALA A N 1
ATOM 744 C CA . ALA A 1 100 ? -15.250 -5.644 -3.469 1.00 94.25 100 ALA A CA 1
ATOM 745 C C . ALA A 1 100 ? -14.954 -6.055 -2.020 1.00 94.25 100 ALA A C 1
ATOM 747 O O . ALA A 1 100 ? -15.858 -6.069 -1.187 1.00 94.25 100 ALA A O 1
ATOM 748 N N . VAL A 1 101 ? -13.681 -6.297 -1.692 1.00 91.44 101 VAL A N 1
ATOM 749 C CA . VAL A 1 101 ? -13.271 -6.654 -0.327 1.00 91.44 101 VAL A CA 1
ATOM 750 C C . VAL A 1 101 ? -13.532 -5.508 0.645 1.00 91.44 101 VAL A C 1
ATOM 752 O O . VAL A 1 101 ? -14.067 -5.727 1.731 1.00 91.44 101 VAL A O 1
ATOM 755 N N . ASN A 1 102 ? -13.183 -4.279 0.262 1.00 89.50 102 ASN A N 1
ATOM 756 C CA . ASN A 1 102 ? -13.379 -3.115 1.116 1.00 89.50 102 ASN A CA 1
ATOM 757 C C . ASN A 1 102 ? -14.865 -2.862 1.401 1.00 89.50 102 ASN A C 1
ATOM 759 O O . ASN A 1 102 ? -15.209 -2.498 2.519 1.00 89.50 102 ASN A O 1
ATOM 763 N N . LEU A 1 103 ? -15.757 -3.095 0.434 1.00 89.69 103 LEU A N 1
ATOM 764 C CA . LEU A 1 103 ? -17.206 -3.046 0.645 1.00 89.69 103 LEU A CA 1
ATOM 765 C C . LEU A 1 103 ? -17.669 -4.138 1.611 1.00 89.69 103 LEU A C 1
ATOM 767 O O . LEU A 1 103 ? -18.408 -3.839 2.547 1.00 89.69 103 LEU A O 1
ATOM 771 N N . SER A 1 104 ? -17.212 -5.379 1.428 1.00 88.88 104 SER A N 1
ATOM 772 C CA . SER A 1 104 ? -17.564 -6.489 2.321 1.00 88.88 104 SER A CA 1
ATOM 773 C C . SER A 1 104 ? -17.115 -6.240 3.765 1.00 88.88 104 SER A C 1
ATOM 775 O O . SER A 1 104 ? -17.885 -6.472 4.694 1.00 88.88 104 SER A O 1
ATOM 777 N N . MET A 1 105 ? -15.899 -5.724 3.962 1.00 85.56 105 MET A N 1
ATOM 778 C CA . MET A 1 105 ? -15.348 -5.422 5.290 1.00 85.56 105 MET A CA 1
ATOM 779 C C . MET A 1 105 ? -15.876 -4.104 5.877 1.00 85.56 105 MET A C 1
ATOM 781 O O . MET A 1 105 ? -16.020 -3.979 7.090 1.00 85.56 105 MET A O 1
ATOM 785 N N . GLY A 1 106 ? -16.147 -3.111 5.029 1.00 80.50 106 GLY A N 1
ATOM 786 C CA . GLY A 1 106 ? -16.564 -1.762 5.414 1.00 80.50 106 GLY A CA 1
ATOM 787 C C . GLY A 1 106 ? -18.066 -1.612 5.652 1.00 80.50 106 GLY A C 1
ATOM 788 O O . GLY A 1 106 ? -18.471 -0.708 6.382 1.00 80.50 106 GLY A O 1
ATOM 789 N N . ALA A 1 107 ? -18.892 -2.516 5.115 1.00 84.00 107 ALA A N 1
ATOM 790 C CA . ALA A 1 107 ? -20.339 -2.547 5.334 1.00 84.00 107 ALA A CA 1
ATOM 791 C C . ALA A 1 107 ? -20.762 -2.439 6.818 1.00 84.00 107 ALA A C 1
ATOM 793 O O . ALA A 1 107 ? -21.591 -1.577 7.129 1.00 84.00 107 ALA A O 1
ATOM 794 N N . PRO A 1 108 ? -20.213 -3.236 7.763 1.00 79.06 108 PRO A N 1
ATOM 795 C CA . PRO A 1 108 ? -20.538 -3.090 9.186 1.00 79.06 108 PRO A CA 1
ATOM 796 C C . PRO A 1 108 ? -20.029 -1.771 9.784 1.00 79.06 108 PRO A C 1
ATOM 798 O O . PRO A 1 108 ? -20.619 -1.244 10.729 1.00 79.06 108 PRO A O 1
ATOM 801 N N . CYS A 1 109 ? -18.964 -1.205 9.218 1.00 79.44 109 CYS A N 1
ATOM 802 C CA . CYS A 1 109 ? -18.295 -0.028 9.749 1.00 79.44 109 CYS A CA 1
ATOM 803 C C . CYS A 1 109 ? -19.028 1.290 9.445 1.00 79.44 109 CYS A C 1
ATOM 805 O O . CYS A 1 109 ? -18.795 2.276 10.141 1.00 79.44 109 CYS A O 1
ATOM 807 N N . TYR A 1 110 ? -19.968 1.325 8.490 1.00 78.56 110 TYR A N 1
ATOM 808 C CA . TYR A 1 110 ? -20.739 2.540 8.174 1.00 78.56 110 TYR A CA 1
ATOM 809 C C . TYR A 1 110 ? -21.616 3.055 9.327 1.00 78.56 110 TYR A C 1
ATOM 811 O O . TYR A 1 110 ? -22.044 4.209 9.306 1.00 78.56 110 TYR A O 1
ATOM 819 N N . ARG A 1 111 ? -21.897 2.221 10.336 1.00 79.88 111 ARG A N 1
ATOM 820 C CA . ARG A 1 111 ? -22.732 2.599 11.489 1.00 79.88 111 ARG A CA 1
ATOM 821 C C . ARG A 1 111 ? -21.952 3.200 12.663 1.00 79.88 111 ARG A C 1
ATOM 823 O O . ARG A 1 111 ? -22.581 3.701 13.591 1.00 79.88 111 ARG A O 1
ATOM 830 N N . VAL A 1 112 ? -20.618 3.174 12.642 1.00 82.06 112 VAL A N 1
ATOM 831 C CA . VAL A 1 112 ? -19.759 3.642 13.745 1.00 82.06 112 VAL A CA 1
ATOM 832 C C . VAL A 1 112 ? -18.913 4.842 13.326 1.00 82.06 112 VAL A C 1
ATOM 834 O O . VAL A 1 112 ? -18.522 4.972 12.170 1.00 82.06 112 VAL A O 1
ATOM 837 N N . ARG A 1 113 ? -18.634 5.751 14.268 1.00 81.38 113 ARG A N 1
ATOM 838 C CA . ARG A 1 113 ? -17.881 6.991 14.019 1.00 81.38 113 ARG A CA 1
ATOM 839 C C . ARG A 1 113 ? -16.707 7.143 14.983 1.00 81.38 113 ARG A C 1
ATOM 841 O O . ARG A 1 113 ? -16.764 6.682 16.123 1.00 81.38 113 ARG A O 1
ATOM 848 N N . GLY A 1 114 ? -15.662 7.831 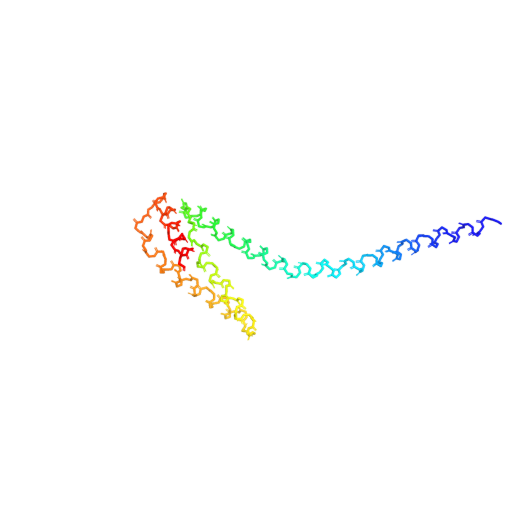14.523 1.00 82.56 114 GLY A N 1
ATOM 849 C CA . GLY A 1 114 ? -14.503 8.194 15.339 1.00 82.56 114 GLY A CA 1
ATOM 850 C C . GLY A 1 114 ? -13.715 6.979 15.831 1.00 82.56 114 GLY A C 1
ATOM 851 O O . GLY A 1 114 ? -13.410 6.071 15.064 1.00 82.56 114 GLY A O 1
ATOM 852 N N . ILE A 1 115 ? -13.402 6.949 17.126 1.00 86.69 115 ILE A N 1
ATOM 853 C CA . ILE A 1 115 ? -12.558 5.912 17.747 1.00 86.69 115 ILE A CA 1
ATOM 854 C C . ILE A 1 115 ? -13.175 4.509 17.608 1.00 86.69 115 ILE A C 1
ATOM 856 O O . ILE A 1 115 ? -12.454 3.535 17.398 1.00 86.69 115 ILE A O 1
ATOM 860 N N . TYR A 1 116 ? -14.506 4.394 17.637 1.00 87.62 116 TYR A N 1
ATOM 861 C CA . TYR A 1 116 ? -15.193 3.109 17.475 1.00 87.62 116 TYR A CA 1
ATOM 862 C C . TYR A 1 116 ? -14.956 2.479 16.095 1.00 87.62 116 TYR A C 1
ATOM 864 O O . TYR A 1 116 ? -14.872 1.258 15.990 1.00 87.62 116 TYR A O 1
ATOM 872 N N . TYR A 1 117 ? -14.787 3.295 15.047 1.00 86.50 117 TYR A N 1
ATOM 873 C CA . TYR A 1 117 ? -14.435 2.811 13.709 1.00 86.50 117 TYR A CA 1
ATOM 874 C C . TYR A 1 117 ? -13.018 2.215 13.682 1.00 86.50 117 TYR A C 1
ATOM 876 O O . TYR A 1 117 ? -12.787 1.151 13.105 1.00 86.50 117 TYR A O 1
ATOM 884 N N . ALA A 1 118 ? -12.074 2.851 14.378 1.00 87.62 118 ALA A N 1
ATOM 885 C CA . ALA A 1 118 ? -10.703 2.363 14.485 1.00 87.62 118 ALA A CA 1
ATOM 886 C C . ALA A 1 118 ? -10.633 1.014 15.220 1.00 87.62 118 ALA A C 1
ATOM 888 O O . ALA A 1 118 ? -10.003 0.079 14.730 1.00 87.62 118 ALA A O 1
ATOM 889 N N . ILE A 1 119 ? -11.339 0.885 16.349 1.00 90.69 119 ILE A N 1
ATOM 890 C CA . ILE A 1 119 ? -11.396 -0.364 17.128 1.00 90.69 119 ILE A CA 1
ATOM 891 C C . ILE A 1 119 ? -12.052 -1.481 16.310 1.00 90.69 119 ILE A C 1
ATOM 893 O O . ILE A 1 119 ? -11.528 -2.591 16.263 1.00 90.69 119 ILE A O 1
ATOM 897 N N . LEU A 1 120 ? -13.167 -1.193 15.631 1.00 89.00 120 LEU A N 1
ATOM 898 C CA . LEU A 1 120 ? -13.871 -2.190 14.826 1.00 89.00 120 LEU A CA 1
ATOM 899 C C . LEU A 1 120 ? -13.006 -2.693 13.665 1.00 89.00 120 LEU A C 1
ATOM 901 O O . LEU A 1 120 ? -12.908 -3.897 13.444 1.00 89.00 120 LEU A O 1
ATOM 905 N N . THR A 1 121 ? -12.338 -1.790 12.945 1.00 89.50 121 THR A N 1
ATOM 906 C CA . THR A 1 121 ? -11.451 -2.185 11.838 1.00 89.50 121 THR A CA 1
ATOM 907 C C . THR A 1 121 ? -10.224 -2.962 12.317 1.00 89.50 121 THR A C 1
ATOM 909 O O . THR A 1 121 ? -9.777 -3.867 11.614 1.00 89.50 121 THR A O 1
ATOM 912 N N . LEU A 1 122 ? -9.720 -2.677 13.522 1.00 89.19 122 LEU A N 1
ATOM 913 C CA . LEU A 1 122 ? -8.651 -3.448 14.158 1.00 89.19 122 LEU A CA 1
ATOM 914 C C . LEU A 1 122 ? -9.130 -4.847 14.577 1.00 89.19 122 LEU A C 1
ATOM 916 O O . LEU A 1 122 ? -8.434 -5.825 14.326 1.00 89.19 122 LEU A O 1
ATOM 920 N N . ALA A 1 123 ? -10.338 -4.964 15.134 1.00 89.75 123 ALA A N 1
ATOM 921 C CA . ALA A 1 123 ? -10.937 -6.253 15.477 1.00 89.75 123 ALA A CA 1
ATOM 922 C C . ALA A 1 123 ? -11.142 -7.142 14.239 1.00 89.75 123 ALA A C 1
ATOM 924 O O . ALA A 1 123 ? -10.829 -8.330 14.278 1.00 89.75 123 ALA A O 1
ATOM 925 N N . ILE A 1 124 ? -11.610 -6.566 13.125 1.00 87.38 124 ILE A N 1
ATOM 926 C CA . ILE A 1 124 ? -11.739 -7.288 11.850 1.00 87.38 124 ILE A CA 1
ATOM 927 C C . ILE A 1 124 ? -10.361 -7.744 11.345 1.00 87.38 124 ILE A C 1
ATOM 929 O O . ILE A 1 124 ? -10.219 -8.884 10.910 1.00 87.38 124 ILE A O 1
ATOM 933 N N . ALA A 1 125 ? -9.343 -6.879 11.411 1.00 87.56 125 ALA A N 1
ATOM 934 C CA . ALA A 1 125 ? -7.985 -7.241 11.008 1.00 87.56 125 ALA A CA 1
ATOM 935 C C . ALA A 1 125 ? -7.435 -8.415 11.835 1.00 87.56 125 ALA A C 1
ATOM 937 O O . ALA A 1 125 ? -6.829 -9.327 11.277 1.00 87.56 125 ALA A O 1
ATOM 938 N N . GLU A 1 126 ? -7.694 -8.426 13.143 1.00 89.62 126 GLU A N 1
ATOM 939 C CA . GLU A 1 126 ? -7.259 -9.514 14.017 1.00 89.62 126 GLU A CA 1
ATOM 940 C C . GLU A 1 126 ? -8.041 -10.810 13.760 1.00 89.62 126 GLU A C 1
ATOM 942 O O . GLU A 1 126 ? -7.441 -11.880 13.737 1.00 89.62 126 GLU A O 1
ATOM 947 N N . MET A 1 127 ? -9.344 -10.741 13.460 1.00 89.00 127 MET A 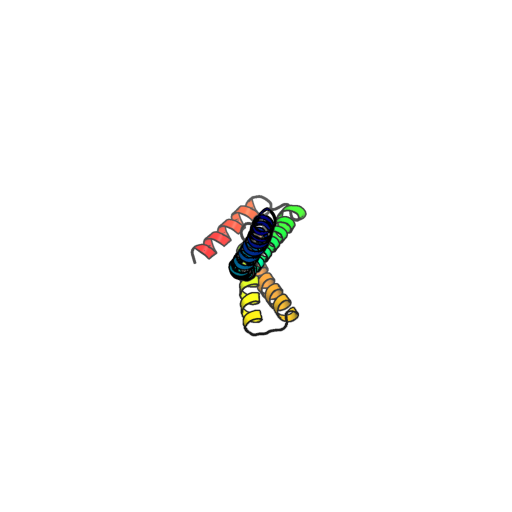N 1
ATOM 948 C CA . MET A 1 127 ? -10.102 -11.923 13.024 1.00 89.00 127 MET A CA 1
ATOM 949 C C . MET A 1 127 ? -9.523 -12.546 11.750 1.00 89.00 127 MET A C 1
ATOM 951 O O . MET A 1 127 ? -9.426 -13.766 11.667 1.00 89.00 127 MET A O 1
ATOM 955 N N . ILE A 1 128 ? -9.112 -11.726 10.777 1.00 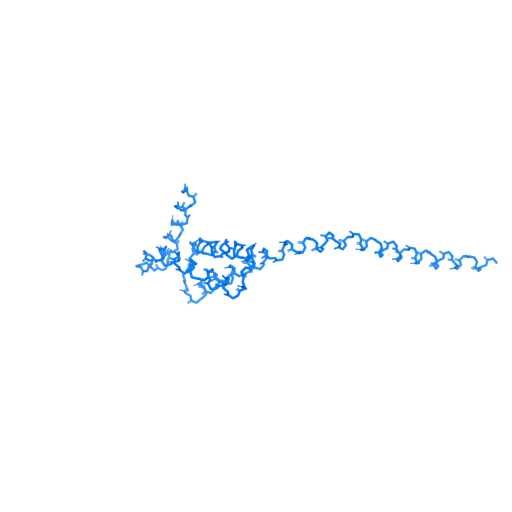85.25 128 ILE A N 1
ATOM 956 C CA . ILE A 1 128 ? -8.476 -12.210 9.541 1.00 85.25 128 ILE A CA 1
ATOM 957 C C . ILE A 1 128 ? -7.100 -12.811 9.827 1.00 85.25 128 ILE A C 1
ATOM 959 O O . ILE A 1 128 ? -6.718 -13.768 9.172 1.00 85.25 128 ILE A O 1
ATOM 963 N N . ARG A 1 129 ? -6.345 -12.253 10.779 1.00 85.19 129 ARG A N 1
ATOM 964 C CA . ARG A 1 129 ? -5.041 -12.799 11.175 1.00 85.19 129 ARG A CA 1
ATOM 965 C C . ARG A 1 129 ? -5.171 -14.163 11.860 1.00 85.19 129 ARG A C 1
ATOM 967 O O . ARG A 1 129 ? -4.277 -14.989 11.709 1.00 85.19 129 ARG A O 1
ATOM 974 N N . VAL A 1 130 ? -6.204 -14.341 12.682 1.00 90.44 130 VAL A N 1
ATOM 975 C CA . VAL A 1 130 ? -6.432 -15.575 13.451 1.00 90.44 130 VAL A CA 1
ATOM 976 C C . VAL A 1 130 ? -6.958 -16.711 12.570 1.00 90.44 130 VAL A C 1
ATOM 978 O O . VAL A 1 130 ? -6.707 -17.872 12.887 1.00 90.44 130 VAL A O 1
ATOM 981 N N . LEU A 1 131 ? -7.690 -16.379 11.504 1.00 76.75 131 LEU A N 1
ATOM 982 C CA . LEU A 1 13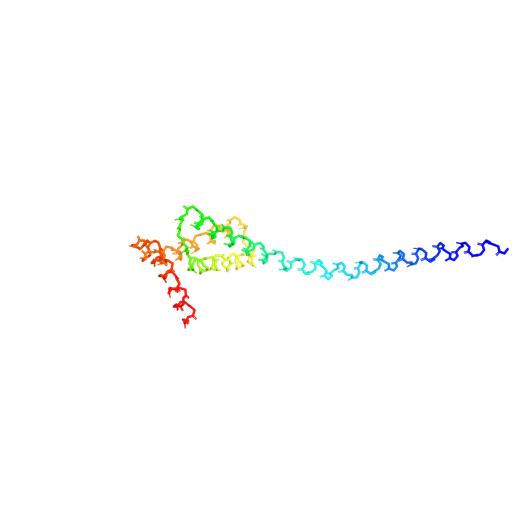1 ? -8.203 -17.330 10.518 1.00 76.75 131 LEU A CA 1
ATOM 983 C C . LEU A 1 131 ? -7.087 -17.878 9.614 1.00 76.75 131 LEU A C 1
ATOM 985 O O . LEU A 1 131 ? -7.078 -19.112 9.411 1.00 76.75 131 LEU A O 1
#

Radius of gyration: 26.4 Å; chains: 1; bounding box: 90×31×38 Å

pLDDT: mean 82.35, std 14.31, range [40.56, 96.25]